Protein AF-Q5NTA8-F1 (afdb_monomer_lite)

Secondary structure (DSSP, 8-state):
----S--HHHHHHHHHT--HHHHHHHHHHHHHHHHHHHHHHTSSSPSS-HHHHHHHHHHHHHHHHHTGGG--TTTSTTTTHHHHHHS---

Foldseek 3Di:
DPDDPDDQLVVQCVVVVDDSVVSVVVVVVVLVVVVVVLVVCCDPPHPDDVVVSVVVVVVNVCCCQCCPPNDNCVVVVPPGPVCVVPPPPD

pLDDT: mean 93.16, std 10.75, range [44.75, 98.62]

InterPro domains:
  IPR005630 Terpene synthase, metal-binding domain [PF03936] (3-37)
  IPR008949 Isoprenoid synthase domain superfamily [G3DSA:1.10.600.10] (1-90)
  IPR008949 Isoprenoid synthase domain superfamily [SSF48576] (2-87)

Radius of gyration: 17.05 Å; chains: 1; bounding box: 39×37×38 Å

Structure (mmCIF, N/CA/C/O backbone):
data_AF-Q5NTA8-F1
#
_entry.id   AF-Q5NTA8-F1
#
loop_
_atom_site.group_PDB
_atom_site.id
_atom_site.type_symbol
_atom_site.label_atom_id
_atom_site.label_alt_id
_atom_site.label_comp_id
_atom_site.label_asym_id
_atom_site.label_entity_id
_atom_site.label_seq_id
_atom_site.pdbx_PDB_ins_code
_atom_site.Cartn_x
_atom_site.Cartn_y
_atom_site.Cartn_z
_atom_site.occupancy
_atom_site.B_iso_or_equiv
_atom_site.auth_seq_id
_atom_site.auth_comp_id
_atom_site.auth_asym_id
_atom_site.auth_atom_id
_atom_site.pdbx_PDB_model_num
ATOM 1 N N . THR A 1 1 ? -18.017 14.748 11.262 1.00 44.75 1 THR A N 1
ATOM 2 C CA . THR A 1 1 ? -18.055 13.274 11.199 1.00 44.75 1 THR A CA 1
ATOM 3 C C . THR A 1 1 ? -18.712 12.870 9.890 1.00 44.75 1 THR A C 1
ATOM 5 O O . THR A 1 1 ? -19.930 12.857 9.791 1.00 44.75 1 THR A O 1
ATOM 8 N N . GLY A 1 2 ? -17.920 12.656 8.835 1.00 55.16 2 GLY A N 1
ATOM 9 C CA . GLY A 1 2 ? -18.431 12.071 7.591 1.00 55.16 2 GLY A CA 1
ATOM 10 C C . GLY A 1 2 ? -18.634 10.580 7.829 1.00 55.16 2 GLY A C 1
ATOM 11 O O . GLY A 1 2 ? -17.653 9.857 7.940 1.00 55.16 2 GLY A O 1
ATOM 12 N N . GLY A 1 3 ? -19.878 10.150 8.034 1.00 55.53 3 GLY A N 1
ATOM 13 C CA . GLY A 1 3 ? -20.196 8.772 8.411 1.00 55.53 3 GLY A CA 1
ATOM 14 C C . GLY A 1 3 ? -19.925 7.796 7.270 1.00 55.53 3 GLY A C 1
ATOM 15 O O . GLY A 1 3 ? -20.799 7.573 6.435 1.00 55.53 3 GLY A O 1
ATOM 16 N N . GLN A 1 4 ? -18.727 7.215 7.231 1.00 73.56 4 GLN A N 1
ATOM 17 C CA . GLN A 1 4 ? -18.479 5.993 6.473 1.00 73.56 4 GLN A CA 1
ATOM 18 C C . GLN A 1 4 ? -18.955 4.815 7.324 1.00 73.56 4 GLN A C 1
ATOM 20 O O . GLN A 1 4 ? -18.548 4.675 8.467 1.00 73.56 4 GLN A O 1
ATOM 25 N N . ILE A 1 5 ? -19.879 4.019 6.782 1.00 65.19 5 ILE A N 1
ATOM 26 C CA . ILE A 1 5 ? -20.570 2.939 7.511 1.00 65.19 5 ILE A CA 1
ATOM 27 C C . ILE A 1 5 ? -19.814 1.592 7.378 1.00 65.19 5 ILE A C 1
ATOM 29 O O . ILE A 1 5 ? -20.216 0.594 7.971 1.00 65.19 5 ILE A O 1
ATOM 33 N N . ALA A 1 6 ? -18.726 1.538 6.597 1.00 85.38 6 ALA A N 1
ATOM 34 C CA . ALA A 1 6 ? -17.952 0.314 6.365 1.00 85.38 6 ALA A CA 1
ATOM 35 C C . ALA A 1 6 ? -16.536 0.595 5.822 1.00 85.38 6 ALA A C 1
ATOM 37 O O . ALA A 1 6 ? -16.255 0.378 4.641 1.00 85.38 6 ALA A O 1
ATOM 38 N N . THR A 1 7 ? -15.631 1.092 6.660 1.00 93.69 7 THR A N 1
ATOM 39 C CA . THR A 1 7 ? -14.202 1.162 6.311 1.00 93.69 7 THR A CA 1
ATOM 40 C C . THR A 1 7 ? -13.548 -0.224 6.356 1.00 93.69 7 THR A C 1
ATOM 42 O O . THR A 1 7 ? -14.039 -1.144 7.012 1.00 93.69 7 THR A O 1
ATOM 45 N N . GLY A 1 8 ? -12.407 -0.391 5.678 1.00 94.38 8 GLY A N 1
ATOM 46 C CA . GLY A 1 8 ? -11.657 -1.655 5.707 1.00 94.38 8 GLY A CA 1
ATOM 47 C C . GLY A 1 8 ? -11.215 -2.065 7.118 1.00 94.38 8 GLY A C 1
ATOM 48 O O . GLY A 1 8 ? -11.283 -3.245 7.459 1.00 94.38 8 GLY A O 1
ATOM 49 N N . ILE A 1 9 ? -10.838 -1.089 7.953 1.00 95.12 9 ILE A N 1
ATOM 50 C CA . ILE A 1 9 ? -10.475 -1.314 9.358 1.00 95.12 9 ILE A CA 1
ATOM 51 C C . ILE A 1 9 ? -11.686 -1.796 10.162 1.00 95.12 9 ILE A C 1
ATOM 53 O O . ILE A 1 9 ? -11.584 -2.811 10.842 1.00 95.12 9 ILE A O 1
ATOM 57 N N . GLU A 1 10 ? -12.848 -1.148 10.033 1.00 94.62 10 GLU A N 1
ATOM 58 C CA . GLU A 1 10 ? -14.074 -1.566 10.734 1.00 94.62 10 GLU A CA 1
ATOM 59 C C . GLU A 1 10 ? -14.535 -2.965 10.316 1.00 94.62 10 GLU A C 1
ATOM 61 O O . GLU A 1 10 ? -14.931 -3.763 11.166 1.00 94.62 10 GLU A O 1
ATOM 66 N N . CYS A 1 11 ? -14.452 -3.292 9.022 1.00 95.31 11 CYS A N 1
ATOM 67 C CA . CYS A 1 11 ? -14.728 -4.644 8.542 1.00 95.31 11 CYS A CA 1
ATOM 68 C C . CYS A 1 11 ? -13.773 -5.659 9.184 1.00 95.31 11 CYS A C 1
ATOM 70 O O . CYS A 1 11 ? -14.229 -6.672 9.699 1.00 95.31 11 CYS A O 1
ATOM 72 N N . CYS A 1 12 ? -12.473 -5.364 9.236 1.00 96.56 12 CYS A N 1
ATOM 73 C CA . CYS A 1 12 ? -11.478 -6.233 9.866 1.00 96.56 12 CYS A CA 1
ATOM 74 C C . CYS A 1 12 ? -11.742 -6.431 11.368 1.00 96.56 12 CYS A C 1
ATOM 76 O O . CYS A 1 12 ? -11.785 -7.561 11.849 1.00 96.56 12 CYS A O 1
ATOM 78 N N . MET A 1 13 ? -11.998 -5.347 12.103 1.00 96.69 13 MET A N 1
ATOM 79 C CA . MET A 1 13 ? -12.337 -5.412 13.526 1.00 96.69 13 MET A CA 1
ATOM 80 C C . MET A 1 13 ? -13.576 -6.274 13.771 1.00 96.69 13 MET A C 1
ATOM 82 O O . MET A 1 13 ? -13.571 -7.117 14.663 1.00 96.69 13 MET A O 1
ATOM 86 N N . ARG A 1 14 ? -14.629 -6.097 12.963 1.00 95.69 14 ARG A N 1
ATOM 87 C CA . ARG A 1 14 ? -15.865 -6.879 13.076 1.00 95.69 14 ARG A CA 1
ATOM 88 C C . ARG A 1 14 ? -15.645 -8.355 12.754 1.00 95.69 14 ARG A C 1
ATOM 90 O O . ARG A 1 14 ? -16.157 -9.204 13.476 1.00 95.69 14 ARG A O 1
ATOM 97 N N . ASP A 1 15 ? -14.926 -8.651 11.677 1.00 97.00 15 ASP A N 1
ATOM 98 C CA . ASP A 1 15 ? -14.792 -10.015 11.162 1.00 97.00 15 ASP A CA 1
ATOM 99 C C . ASP A 1 15 ? -13.865 -10.871 12.043 1.00 97.00 15 ASP A C 1
ATOM 101 O O . ASP A 1 15 ? -14.088 -12.073 12.181 1.00 97.00 15 ASP A O 1
ATOM 105 N N . TYR A 1 16 ? -12.857 -10.257 12.673 1.00 96.75 16 TYR A N 1
ATOM 106 C CA . TYR A 1 16 ? -11.894 -10.952 13.536 1.00 96.75 16 TYR A CA 1
ATOM 107 C C . TYR A 1 16 ? -12.115 -10.717 15.039 1.00 96.75 16 TYR A C 1
ATOM 109 O O . TYR A 1 16 ? -11.500 -11.407 15.849 1.00 96.75 16 TYR A O 1
ATOM 117 N N . GLY A 1 17 ? -12.986 -9.781 15.432 1.00 97.38 17 GLY A N 1
ATOM 118 C CA . GLY A 1 17 ? -13.236 -9.441 16.838 1.00 97.38 17 GLY A CA 1
ATOM 119 C C . GLY A 1 17 ? -12.046 -8.767 17.531 1.00 97.38 17 GLY A C 1
ATOM 120 O O . GLY A 1 17 ? -11.836 -8.992 18.721 1.00 97.38 17 GLY A O 1
ATOM 121 N N . ILE A 1 18 ? -11.263 -7.983 16.786 1.00 98.00 18 ILE A N 1
ATOM 122 C CA . ILE A 1 18 ? -9.979 -7.399 17.216 1.00 98.00 18 ILE A CA 1
ATOM 123 C C . ILE A 1 18 ? -10.054 -5.878 17.407 1.00 98.00 18 ILE A C 1
ATOM 125 O O . ILE A 1 18 ? -10.991 -5.224 16.937 1.00 98.00 18 ILE A O 1
ATOM 129 N N . SER A 1 19 ? -9.057 -5.306 18.087 1.00 98.06 19 SER A N 1
ATOM 130 C CA . SER A 1 19 ? -8.934 -3.857 18.279 1.00 98.06 19 SER A CA 1
ATOM 131 C C . SER A 1 19 ? -8.570 -3.123 16.981 1.00 98.06 19 SER A C 1
ATOM 133 O O . SER A 1 19 ? -8.145 -3.722 15.990 1.00 98.06 19 SER A O 1
ATOM 135 N N . THR A 1 20 ? -8.711 -1.794 16.981 1.00 96.69 20 THR A N 1
ATOM 136 C CA . THR A 1 20 ? -8.270 -0.949 15.861 1.00 96.69 20 THR A CA 1
ATOM 137 C C . THR A 1 20 ? -6.772 -1.106 15.608 1.00 96.69 20 THR A C 1
ATOM 139 O O . THR A 1 20 ? -6.354 -1.219 14.459 1.00 96.69 20 THR A O 1
ATOM 142 N N . GLU A 1 21 ? -5.956 -1.134 16.664 1.00 97.81 21 GLU A N 1
ATOM 143 C CA . GLU A 1 21 ? -4.504 -1.307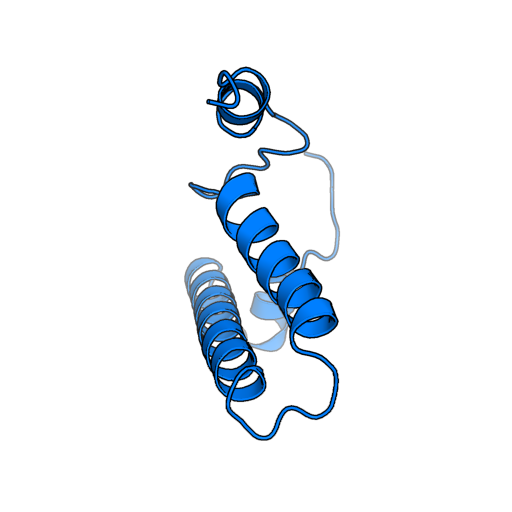 16.580 1.00 97.81 21 GLU A CA 1
ATOM 144 C C . GLU A 1 21 ? -4.143 -2.657 15.960 1.00 97.81 21 GLU A C 1
ATOM 146 O O . GLU A 1 21 ? -3.342 -2.700 15.030 1.00 97.81 21 GLU A O 1
ATOM 151 N N . GLU A 1 22 ? -4.783 -3.740 16.405 1.00 98.25 22 GLU A N 1
ATOM 152 C CA . GLU A 1 22 ? -4.588 -5.080 15.841 1.00 98.25 22 GLU A CA 1
ATOM 153 C C . GLU A 1 22 ? -5.013 -5.140 14.366 1.00 98.25 22 GLU A C 1
ATOM 155 O O . GLU A 1 22 ? -4.319 -5.734 13.537 1.00 98.25 22 GLU A O 1
ATOM 160 N N . ALA A 1 23 ? -6.116 -4.477 14.004 1.00 98.00 23 ALA A N 1
ATOM 161 C CA . ALA A 1 23 ? -6.545 -4.362 12.615 1.00 98.00 23 ALA A CA 1
ATOM 162 C C . ALA A 1 23 ? -5.530 -3.579 11.765 1.00 98.00 23 ALA A C 1
ATOM 164 O O . ALA A 1 23 ? -5.212 -4.013 10.658 1.00 98.00 23 ALA A O 1
ATOM 165 N N . MET A 1 24 ? -4.971 -2.473 12.269 1.00 97.12 24 MET A N 1
ATOM 166 C CA . MET A 1 24 ? -3.908 -1.741 11.569 1.00 97.12 24 MET A CA 1
ATOM 167 C C . MET A 1 24 ? -2.640 -2.585 11.413 1.00 97.12 24 MET A C 1
ATOM 169 O O . MET A 1 24 ? -2.067 -2.608 10.324 1.00 97.12 24 MET A O 1
ATOM 173 N N . THR A 1 25 ? -2.223 -3.314 12.453 1.00 98.19 25 THR A N 1
ATOM 174 C CA . THR A 1 25 ? -1.086 -4.246 12.381 1.00 98.19 25 THR A CA 1
ATOM 175 C C . THR A 1 25 ? -1.318 -5.306 11.310 1.00 98.19 25 THR A C 1
ATOM 177 O O . THR A 1 25 ? -0.441 -5.534 10.483 1.00 98.19 25 THR A O 1
ATOM 180 N N . LYS A 1 26 ? -2.521 -5.883 11.232 1.00 98.31 26 LYS A N 1
ATOM 181 C CA . LYS A 1 26 ? -2.862 -6.860 10.191 1.00 98.31 26 LYS A CA 1
ATOM 182 C C . LYS A 1 26 ? -2.769 -6.272 8.778 1.00 98.31 26 LYS A C 1
ATOM 184 O O . LYS A 1 26 ? -2.279 -6.934 7.867 1.00 98.31 26 LYS A O 1
ATOM 189 N N . PHE A 1 27 ? -3.212 -5.031 8.577 1.00 97.94 27 PHE A N 1
ATOM 190 C CA . PHE A 1 27 ? -3.073 -4.343 7.286 1.00 97.94 27 PHE A CA 1
ATOM 191 C C . PHE A 1 27 ? -1.606 -4.056 6.944 1.00 97.94 27 PHE A C 1
ATOM 193 O O . PHE A 1 27 ? -1.214 -4.196 5.785 1.00 97.94 27 PHE A O 1
ATOM 200 N N . GLN A 1 28 ? -0.789 -3.712 7.940 1.00 97.69 28 GLN A N 1
ATOM 201 C CA . GLN A 1 28 ? 0.651 -3.536 7.769 1.00 97.69 28 GLN A CA 1
ATOM 202 C C . GLN A 1 28 ? 1.332 -4.854 7.364 1.00 97.69 28 GLN A C 1
ATOM 204 O O . GLN A 1 28 ? 2.088 -4.877 6.396 1.00 97.69 28 GLN A O 1
ATOM 209 N N . GLU A 1 29 ? 1.002 -5.970 8.018 1.00 98.38 29 GLU A N 1
ATOM 210 C CA . GLU A 1 29 ? 1.492 -7.307 7.649 1.00 98.38 29 GLU A CA 1
ATOM 211 C C . GLU A 1 29 ? 1.099 -7.687 6.212 1.00 98.38 29 GLU A C 1
ATOM 213 O O . GLU A 1 29 ? 1.909 -8.239 5.464 1.00 98.38 29 GLU A O 1
ATOM 218 N N . MET A 1 30 ? -0.129 -7.360 5.793 1.00 98.31 30 MET A N 1
ATOM 219 C CA . MET A 1 30 ? -0.583 -7.569 4.414 1.00 98.31 30 MET A CA 1
ATOM 220 C C . MET A 1 30 ? 0.216 -6.726 3.412 1.00 98.31 30 MET A C 1
ATOM 222 O O . MET A 1 30 ? 0.571 -7.229 2.347 1.00 98.31 30 MET A O 1
ATOM 226 N N . ALA A 1 31 ? 0.523 -5.469 3.739 1.00 97.94 31 ALA A N 1
ATOM 227 C CA . ALA A 1 31 ? 1.351 -4.610 2.895 1.00 97.94 31 ALA A CA 1
ATOM 228 C C . ALA A 1 31 ? 2.792 -5.140 2.782 1.00 97.94 31 ALA A C 1
ATOM 230 O O . ALA A 1 31 ? 3.363 -5.161 1.692 1.00 97.94 31 ALA A O 1
ATOM 231 N N . GLU A 1 32 ? 3.371 -5.627 3.881 1.00 98.38 32 GLU A N 1
ATOM 232 C CA . GLU A 1 32 ? 4.702 -6.247 3.893 1.00 98.38 32 GLU A CA 1
ATOM 233 C C . GLU A 1 32 ? 4.755 -7.543 3.079 1.00 98.38 32 GLU A C 1
ATOM 235 O O . GLU A 1 32 ? 5.727 -7.780 2.357 1.00 98.38 32 GLU A O 1
ATOM 240 N N . ALA A 1 33 ? 3.718 -8.378 3.169 1.00 98.62 33 ALA A N 1
ATOM 241 C CA . ALA A 1 33 ? 3.582 -9.567 2.333 1.00 98.62 33 ALA A CA 1
ATOM 242 C C . ALA A 1 33 ? 3.482 -9.187 0.847 1.00 98.62 33 ALA A C 1
ATOM 244 O O . ALA A 1 33 ? 4.255 -9.694 0.038 1.00 98.62 33 ALA A O 1
ATOM 245 N N . ALA A 1 34 ? 2.636 -8.211 0.503 1.00 98.19 34 ALA A N 1
ATOM 246 C CA . ALA A 1 34 ? 2.487 -7.735 -0.871 1.00 98.19 34 ALA A CA 1
ATOM 247 C C . ALA A 1 34 ? 3.798 -7.174 -1.455 1.00 98.19 34 ALA A C 1
ATOM 249 O O . ALA A 1 34 ? 4.088 -7.369 -2.635 1.00 98.19 34 ALA A O 1
ATOM 250 N N . TRP A 1 35 ? 4.630 -6.518 -0.639 1.00 98.50 35 TRP A N 1
ATOM 251 C CA . TRP A 1 35 ? 5.969 -6.088 -1.054 1.00 98.50 35 TRP A CA 1
ATOM 252 C C . TRP A 1 35 ? 6.909 -7.260 -1.355 1.00 98.50 35 TRP A C 1
ATOM 254 O O . TRP A 1 35 ? 7.686 -7.187 -2.310 1.00 98.50 35 TRP A O 1
ATOM 264 N N . LYS A 1 36 ? 6.854 -8.342 -0.568 1.00 98.38 36 LYS A N 1
ATOM 265 C CA . LYS A 1 36 ? 7.634 -9.565 -0.830 1.00 98.38 36 LYS A CA 1
ATOM 266 C C . LYS A 1 36 ? 7.185 -10.228 -2.131 1.00 98.38 36 LYS A C 1
ATOM 268 O O . LYS A 1 36 ? 8.043 -10.516 -2.962 1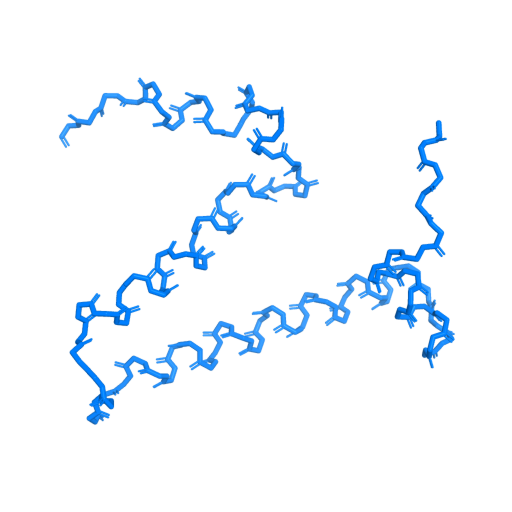.00 98.38 36 LYS A O 1
ATOM 273 N N . ASP A 1 37 ? 5.878 -10.354 -2.343 1.00 98.12 37 ASP A N 1
ATOM 274 C CA . ASP A 1 37 ? 5.303 -10.912 -3.573 1.00 98.12 37 ASP A CA 1
ATOM 275 C C . ASP A 1 37 ? 5.709 -10.091 -4.806 1.00 98.12 37 ASP A C 1
ATOM 277 O O . ASP A 1 37 ? 6.085 -10.635 -5.846 1.00 98.12 37 ASP A O 1
ATOM 281 N N . LEU A 1 38 ? 5.695 -8.758 -4.690 1.00 97.12 38 LEU A N 1
ATOM 282 C CA . LEU A 1 38 ? 6.104 -7.865 -5.771 1.00 97.12 38 LEU A CA 1
ATOM 283 C C . LEU A 1 38 ? 7.597 -8.009 -6.097 1.00 97.12 38 LEU A C 1
ATOM 285 O O . LEU A 1 38 ? 7.969 -8.015 -7.270 1.00 97.12 38 LEU A O 1
ATOM 289 N N . ASN A 1 39 ? 8.449 -8.162 -5.080 1.00 97.00 39 ASN A N 1
ATOM 290 C CA . ASN A 1 39 ? 9.877 -8.419 -5.273 1.00 97.00 39 ASN A CA 1
ATOM 291 C C . ASN A 1 39 ? 10.134 -9.788 -5.917 1.00 97.00 39 ASN A C 1
ATOM 293 O O . ASN A 1 39 ? 10.980 -9.887 -6.806 1.00 97.00 39 ASN A O 1
ATOM 297 N N . GLU A 1 40 ? 9.398 -10.826 -5.516 1.00 97.25 40 GLU A N 1
ATOM 298 C CA . GLU A 1 40 ? 9.472 -12.153 -6.134 1.00 97.25 40 GLU A CA 1
ATOM 299 C C . GLU A 1 40 ? 9.053 -12.105 -7.610 1.00 97.25 40 GLU A C 1
ATOM 301 O O . GLU A 1 40 ? 9.763 -12.624 -8.471 1.00 97.25 40 GLU A O 1
ATOM 306 N N . GLY A 1 41 ? 7.973 -11.386 -7.932 1.00 95.56 41 GLY A N 1
ATOM 307 C CA . GLY A 1 41 ? 7.491 -11.207 -9.306 1.00 95.56 41 GLY A CA 1
ATOM 308 C C . GLY A 1 41 ? 8.462 -10.473 -10.244 1.00 95.56 41 GLY A C 1
ATOM 309 O O . GLY A 1 41 ? 8.293 -10.522 -11.464 1.00 95.56 41 GLY A O 1
ATOM 310 N N . LEU A 1 42 ? 9.486 -9.804 -9.702 1.00 96.00 42 LEU A N 1
ATOM 311 C CA 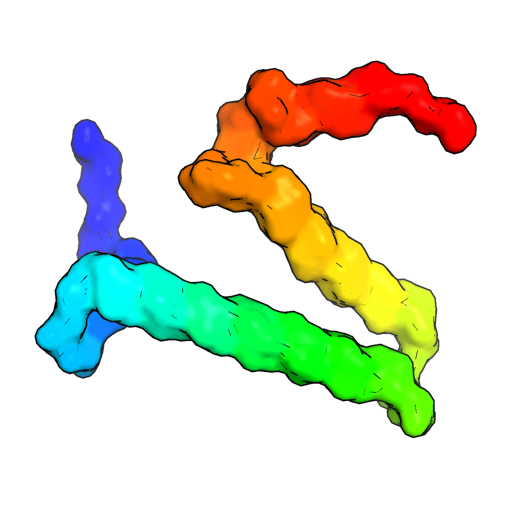. LEU A 1 42 ? 10.550 -9.141 -10.467 1.00 96.00 42 LEU A CA 1
ATOM 312 C C . LEU A 1 42 ? 11.754 -10.054 -10.753 1.00 96.00 42 LEU A C 1
ATOM 314 O O . LEU A 1 42 ? 12.629 -9.677 -11.542 1.00 96.00 42 LEU A O 1
ATOM 318 N N . LEU A 1 43 ? 11.824 -11.239 -10.138 1.00 97.06 43 LEU A N 1
ATOM 319 C CA . LEU A 1 43 ? 12.896 -12.203 -10.376 1.00 97.06 43 LEU A CA 1
ATOM 320 C C . LEU A 1 43 ? 12.788 -12.818 -11.778 1.00 97.06 43 LEU A C 1
ATOM 322 O O . LEU A 1 43 ? 11.710 -12.980 -12.346 1.00 97.06 43 LEU A O 1
ATOM 326 N N . ARG A 1 44 ? 13.940 -13.162 -12.365 1.00 95.94 44 ARG A N 1
ATOM 327 C CA . ARG A 1 44 ? 13.995 -13.796 -13.688 1.00 95.94 44 ARG A CA 1
ATOM 328 C C . ARG A 1 44 ? 13.771 -15.312 -13.584 1.00 95.94 44 ARG A C 1
ATOM 330 O O . ARG A 1 44 ? 14.298 -15.920 -12.655 1.00 95.94 44 ARG A O 1
ATOM 337 N N . PRO A 1 45 ? 13.124 -15.938 -14.585 1.00 96.19 45 PRO A N 1
ATOM 338 C CA . PRO A 1 45 ? 12.516 -15.319 -15.766 1.00 96.19 45 PRO A CA 1
ATOM 339 C C . PRO A 1 45 ? 11.209 -14.591 -15.425 1.00 96.19 45 PRO A C 1
ATOM 341 O O . PRO A 1 45 ? 10.382 -15.108 -14.684 1.00 96.19 45 PRO A O 1
ATOM 344 N N . THR A 1 46 ? 11.008 -13.402 -15.997 1.00 97.00 46 THR A N 1
ATOM 345 C CA . THR A 1 46 ? 9.782 -12.627 -15.773 1.00 97.00 46 THR A CA 1
ATOM 346 C C . THR A 1 46 ? 8.682 -13.045 -16.759 1.00 97.00 46 THR A C 1
ATOM 348 O O . THR A 1 46 ? 8.990 -13.350 -17.914 1.00 97.00 46 THR A O 1
ATOM 351 N N . PRO A 1 47 ? 7.395 -13.028 -16.358 1.00 94.56 47 PRO A N 1
ATOM 352 C CA . PRO A 1 47 ? 6.286 -13.453 -17.224 1.00 94.56 47 PRO A CA 1
ATOM 353 C C . PRO A 1 47 ? 5.972 -12.448 -18.344 1.00 94.56 47 PRO A C 1
ATOM 355 O O . PRO A 1 47 ? 5.375 -12.802 -19.357 1.00 94.56 47 PRO A O 1
ATOM 358 N N . VAL A 1 48 ? 6.374 -11.188 -18.163 1.00 95.69 48 VAL A N 1
ATOM 359 C CA . VAL A 1 48 ? 6.259 -10.093 -19.135 1.00 95.69 48 VAL A CA 1
ATOM 360 C C . VAL A 1 48 ? 7.545 -9.259 -19.128 1.00 95.69 48 VAL A C 1
ATOM 362 O O . VAL A 1 48 ? 8.446 -9.495 -18.317 1.00 95.69 48 VAL A O 1
ATOM 365 N N . SER A 1 49 ? 7.643 -8.268 -20.021 1.00 96.62 49 SER A N 1
ATOM 366 C CA . SER A 1 49 ? 8.767 -7.321 -20.030 1.00 96.62 49 SER A CA 1
ATOM 367 C C . SER A 1 49 ? 8.916 -6.610 -18.680 1.00 96.62 49 SER A C 1
ATOM 369 O O . SER A 1 49 ? 7.935 -6.170 -18.075 1.00 96.62 49 SER A O 1
ATOM 371 N N . THR A 1 50 ? 10.164 -6.423 -18.248 1.00 95.19 50 THR A N 1
ATOM 372 C CA . THR A 1 50 ? 10.520 -5.670 -17.037 1.00 95.19 50 THR A CA 1
ATOM 373 C C . THR A 1 50 ? 10.024 -4.226 -17.071 1.00 95.19 50 THR A C 1
ATOM 375 O O . THR A 1 50 ? 9.840 -3.621 -16.017 1.00 95.19 50 THR A O 1
ATOM 378 N N . GLU A 1 51 ? 9.774 -3.666 -18.258 1.00 95.94 51 GLU A N 1
ATOM 379 C CA . GLU A 1 51 ? 9.179 -2.335 -18.413 1.00 95.94 51 GLU A CA 1
ATOM 380 C C . GLU A 1 51 ? 7.756 -2.278 -17.837 1.00 95.94 51 GLU A C 1
ATOM 382 O O . GLU A 1 51 ? 7.435 -1.357 -17.084 1.00 95.94 51 GLU A O 1
ATOM 387 N N . PHE A 1 52 ? 6.921 -3.288 -18.111 1.00 96.25 52 PHE A N 1
ATOM 388 C CA . PHE A 1 52 ? 5.567 -3.365 -17.556 1.00 96.25 52 PHE A CA 1
ATOM 389 C C . PHE A 1 52 ? 5.595 -3.592 -16.045 1.00 96.25 52 PHE A C 1
ATOM 391 O O . PHE A 1 52 ? 4.876 -2.919 -15.307 1.00 96.25 52 PHE A O 1
ATOM 398 N N . LEU A 1 53 ? 6.476 -4.475 -15.569 1.00 97.00 53 LEU A N 1
ATOM 399 C CA . LEU A 1 53 ? 6.629 -4.730 -14.134 1.00 97.00 53 LEU A CA 1
ATOM 400 C C . LEU A 1 53 ? 7.110 -3.486 -13.378 1.00 97.00 53 LEU A C 1
ATOM 402 O O . LEU A 1 53 ? 6.645 -3.210 -12.275 1.00 97.00 53 LEU A O 1
ATOM 406 N N . SER A 1 54 ? 7.971 -2.678 -14.000 1.00 96.25 54 SER A N 1
ATOM 407 C CA . SER A 1 54 ? 8.443 -1.417 -13.418 1.00 96.25 54 SER A CA 1
ATOM 408 C C . SER A 1 54 ? 7.308 -0.413 -13.204 1.00 96.25 54 SER A C 1
ATOM 410 O O . SER A 1 54 ? 7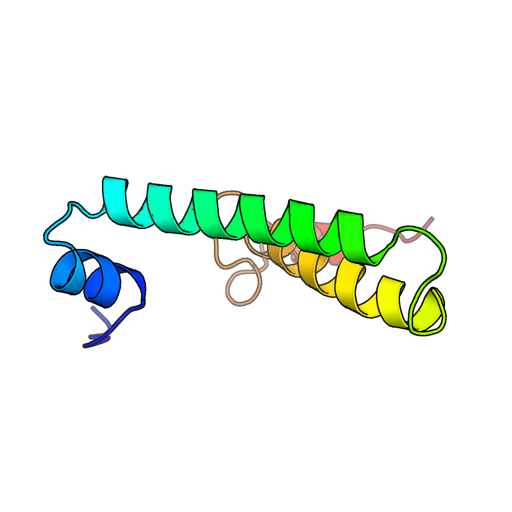.349 0.355 -12.245 1.00 96.25 54 SER A O 1
ATOM 412 N N . ARG A 1 55 ? 6.264 -0.420 -14.047 1.00 97.12 55 ARG A N 1
ATOM 413 C CA . ARG A 1 55 ? 5.068 0.415 -13.833 1.00 97.12 55 ARG A CA 1
ATOM 414 C C . ARG A 1 55 ? 4.298 -0.021 -12.587 1.00 97.12 55 ARG A C 1
ATOM 416 O O . ARG A 1 55 ? 3.927 0.839 -11.797 1.00 97.12 55 ARG A O 1
ATOM 423 N N . ILE A 1 56 ? 4.123 -1.327 -12.383 1.00 96.81 56 ILE A N 1
ATOM 424 C CA . ILE A 1 56 ? 3.447 -1.892 -11.200 1.00 96.81 56 ILE A CA 1
ATOM 425 C C . ILE A 1 56 ? 4.241 -1.572 -9.927 1.00 96.81 56 ILE A C 1
ATOM 427 O O . ILE A 1 56 ? 3.686 -1.035 -8.971 1.00 96.81 56 ILE A O 1
ATOM 431 N N . LEU A 1 57 ? 5.555 -1.808 -9.945 1.00 97.69 57 LEU A N 1
ATOM 432 C CA . LEU A 1 57 ? 6.459 -1.450 -8.849 1.00 97.69 57 LEU A CA 1
ATOM 433 C C . LEU A 1 57 ? 6.382 0.043 -8.506 1.00 97.69 57 LEU A C 1
ATOM 435 O O . LEU A 1 57 ? 6.315 0.417 -7.337 1.00 97.69 57 LEU A O 1
ATOM 439 N N . ASN A 1 58 ? 6.378 0.911 -9.517 1.00 97.88 58 ASN A N 1
ATOM 440 C CA . ASN A 1 58 ? 6.313 2.349 -9.284 1.00 97.88 58 ASN A CA 1
ATOM 441 C C . ASN A 1 58 ? 4.949 2.800 -8.744 1.00 97.88 58 ASN A C 1
ATOM 443 O O . ASN A 1 58 ? 4.918 3.758 -7.980 1.00 97.88 58 ASN A O 1
ATOM 447 N N . LEU A 1 59 ? 3.846 2.111 -9.059 1.00 97.94 59 LEU A N 1
ATOM 448 C CA . LEU A 1 59 ? 2.556 2.374 -8.409 1.00 97.94 59 LEU A CA 1
ATOM 449 C C . LEU A 1 59 ? 2.615 2.077 -6.905 1.00 97.94 59 LEU A C 1
ATOM 451 O O . LEU A 1 59 ? 2.183 2.914 -6.116 1.00 97.94 59 LEU A O 1
ATOM 455 N N . ALA A 1 60 ? 3.207 0.948 -6.500 1.00 97.75 60 ALA A N 1
ATOM 456 C CA . ALA A 1 60 ? 3.395 0.626 -5.082 1.00 97.75 60 ALA A CA 1
ATOM 457 C C . ALA A 1 60 ? 4.239 1.694 -4.359 1.00 97.75 60 ALA A C 1
ATOM 459 O O . ALA A 1 60 ? 3.850 2.187 -3.301 1.00 97.75 60 ALA A O 1
ATOM 460 N N . ARG A 1 61 ? 5.337 2.142 -4.982 1.00 97.75 61 ARG A N 1
ATOM 461 C CA . ARG A 1 61 ? 6.181 3.234 -4.458 1.00 97.75 61 ARG A CA 1
ATOM 462 C C . ARG A 1 61 ? 5.437 4.563 -4.341 1.00 97.75 61 ARG A C 1
ATOM 464 O O . ARG A 1 61 ? 5.637 5.290 -3.374 1.00 97.75 61 ARG A O 1
ATOM 471 N N . ILE A 1 62 ? 4.587 4.898 -5.316 1.00 97.31 62 ILE A N 1
ATOM 472 C CA . ILE A 1 62 ? 3.775 6.121 -5.266 1.00 97.31 62 ILE A CA 1
ATOM 473 C C . ILE A 1 62 ? 2.838 6.082 -4.061 1.00 97.31 62 ILE A C 1
ATOM 475 O O . ILE A 1 62 ? 2.724 7.098 -3.381 1.00 97.31 62 ILE A O 1
ATOM 479 N N . VAL A 1 63 ? 2.201 4.943 -3.771 1.00 97.69 63 VAL A N 1
ATOM 480 C CA . VAL A 1 63 ? 1.346 4.797 -2.581 1.00 97.69 63 VAL A CA 1
ATOM 481 C C . VAL A 1 63 ? 2.160 5.034 -1.307 1.00 97.69 63 VAL A C 1
ATOM 483 O O . VAL A 1 63 ? 1.760 5.847 -0.479 1.00 97.69 63 VAL A O 1
ATOM 486 N N . GLU A 1 64 ? 3.331 4.412 -1.179 1.00 96.81 64 GLU A N 1
ATOM 487 C CA . GLU A 1 64 ? 4.194 4.568 -0.001 1.00 96.81 64 GLU A CA 1
ATOM 488 C C . GLU A 1 64 ? 4.635 6.024 0.228 1.00 96.81 64 GLU A C 1
ATOM 490 O O . GLU A 1 64 ? 4.564 6.530 1.347 1.00 96.81 64 GLU A O 1
ATOM 495 N N . VAL A 1 65 ? 5.021 6.731 -0.838 1.00 96.69 65 VAL A N 1
ATOM 496 C CA . VAL A 1 65 ? 5.415 8.147 -0.759 1.00 96.69 65 VAL A CA 1
ATOM 497 C C . VAL A 1 65 ? 4.214 9.050 -0.484 1.00 96.69 65 VAL A C 1
ATOM 499 O O . VAL A 1 65 ? 4.298 9.950 0.345 1.00 96.69 65 VAL A O 1
ATOM 502 N N . THR A 1 66 ? 3.092 8.828 -1.169 1.00 97.88 66 THR A N 1
ATOM 503 C CA . THR A 1 66 ? 1.908 9.702 -1.091 1.00 97.88 66 THR A CA 1
ATOM 504 C C . THR A 1 66 ? 1.226 9.622 0.270 1.00 97.88 66 THR A C 1
ATOM 506 O O . THR A 1 66 ? 0.720 10.633 0.753 1.00 97.88 66 THR A O 1
ATOM 509 N N . TYR A 1 67 ? 1.232 8.439 0.888 1.00 97.25 67 TYR A N 1
ATOM 510 C CA . TYR A 1 67 ? 0.582 8.185 2.174 1.00 97.25 67 TYR A CA 1
ATOM 511 C C . TYR A 1 67 ? 1.562 8.100 3.349 1.00 97.25 67 TYR A C 1
ATOM 513 O O . TYR A 1 67 ? 1.225 7.594 4.425 1.00 97.25 67 TYR A O 1
ATOM 521 N N . ILE A 1 68 ? 2.781 8.616 3.161 1.00 94.50 68 ILE A N 1
ATOM 522 C CA . ILE A 1 68 ? 3.808 8.639 4.198 1.00 94.50 68 ILE A CA 1
ATOM 523 C C . ILE A 1 68 ? 3.289 9.321 5.473 1.00 94.50 68 ILE A C 1
ATOM 525 O O . ILE A 1 68 ? 2.503 10.271 5.434 1.00 94.50 68 ILE A O 1
ATOM 529 N N . HIS A 1 69 ? 3.730 8.817 6.628 1.00 94.12 69 HIS A N 1
ATOM 530 C CA . HIS A 1 69 ? 3.297 9.274 7.954 1.00 94.12 69 HIS A CA 1
ATOM 531 C C . HIS A 1 69 ? 1.787 9.125 8.227 1.00 94.12 69 HIS A C 1
ATOM 533 O O . HIS A 1 69 ? 1.260 9.820 9.096 1.00 94.12 69 HIS A O 1
ATOM 539 N N . ASN A 1 70 ? 1.102 8.214 7.523 1.00 94.50 70 ASN A N 1
ATOM 540 C CA . ASN A 1 70 ? -0.342 7.973 7.636 1.00 94.50 70 ASN A CA 1
ATOM 541 C C . ASN A 1 70 ? -1.186 9.222 7.327 1.00 94.50 70 ASN A C 1
ATOM 543 O O . ASN A 1 70 ? -2.222 9.459 7.950 1.00 94.50 70 ASN A O 1
ATOM 547 N N . LEU A 1 71 ? -0.734 10.039 6.372 1.00 95.62 71 LEU A N 1
ATOM 548 C CA . LEU A 1 71 ? -1.445 11.226 5.902 1.00 95.62 71 LEU A CA 1
ATOM 549 C C . LEU A 1 71 ? -1.992 10.991 4.496 1.00 95.62 71 LEU A C 1
ATOM 551 O O . LEU A 1 71 ? -1.313 10.414 3.659 1.00 95.62 71 LEU A O 1
ATOM 555 N N . ASP A 1 72 ? -3.186 11.501 4.196 1.00 96.81 72 ASP A N 1
ATOM 556 C CA . ASP A 1 72 ? -3.666 11.567 2.812 1.00 96.81 72 ASP A CA 1
ATOM 557 C C . ASP A 1 72 ? -2.986 12.732 2.078 1.00 96.81 72 ASP A C 1
ATOM 559 O O . ASP A 1 72 ? -3.529 13.837 1.983 1.00 96.81 72 ASP A O 1
ATOM 563 N N . GLY A 1 73 ? -1.770 12.477 1.590 1.00 97.06 73 GLY A N 1
ATOM 564 C CA . GLY A 1 73 ? -0.957 13.446 0.861 1.00 97.06 73 GLY A CA 1
ATOM 565 C C . GLY A 1 73 ? -1.437 13.727 -0.562 1.00 97.06 73 GLY A C 1
ATOM 566 O O . GLY A 1 73 ? -0.897 14.629 -1.198 1.00 97.06 73 GLY A O 1
ATOM 567 N N . TYR A 1 74 ? -2.434 12.998 -1.073 1.00 96.50 74 TYR A N 1
ATOM 568 C CA . TYR A 1 74 ? -3.053 13.311 -2.361 1.00 96.50 74 TYR A CA 1
ATOM 569 C C . TYR A 1 74 ? -4.109 14.404 -2.203 1.00 96.50 74 TYR A C 1
ATOM 571 O O . TYR A 1 74 ? -4.050 15.429 -2.882 1.00 96.50 74 TYR A O 1
ATOM 579 N N . THR A 1 75 ? -5.044 14.212 -1.269 1.00 97.12 75 THR A N 1
ATOM 580 C CA . THR A 1 75 ? -6.091 15.203 -0.980 1.00 97.12 75 THR A CA 1
ATOM 581 C C . THR A 1 75 ? -5.525 16.431 -0.258 1.00 97.12 75 THR A C 1
ATOM 583 O O . THR A 1 75 ? -5.988 17.544 -0.501 1.00 97.12 75 THR A O 1
ATOM 586 N N . HIS A 1 76 ? -4.503 16.250 0.593 1.00 96.88 76 HIS A N 1
ATOM 587 C CA . HIS A 1 76 ? -3.837 17.314 1.361 1.00 96.88 76 HIS A CA 1
ATOM 588 C C . HIS A 1 76 ? -2.331 17.380 1.027 1.00 96.88 76 HIS A C 1
ATOM 590 O O . HIS A 1 76 ? -1.481 16.902 1.791 1.00 96.88 76 HIS A O 1
ATOM 596 N N . PRO A 1 77 ? -1.963 17.938 -0.140 1.00 96.06 77 PRO A N 1
ATOM 597 C CA . PRO A 1 77 ? -0.628 17.787 -0.715 1.00 96.06 77 PRO A CA 1
ATOM 598 C C . PRO A 1 77 ? 0.456 18.644 -0.068 1.00 96.06 77 PRO A C 1
ATOM 600 O O . PRO A 1 77 ? 1.634 18.460 -0.372 1.00 96.06 77 PRO A O 1
ATOM 603 N N . GLU A 1 78 ? 0.110 19.588 0.806 1.00 95.56 78 GLU A N 1
ATOM 604 C CA . GLU A 1 78 ? 1.008 20.648 1.277 1.00 95.56 78 GLU A CA 1
ATOM 605 C C 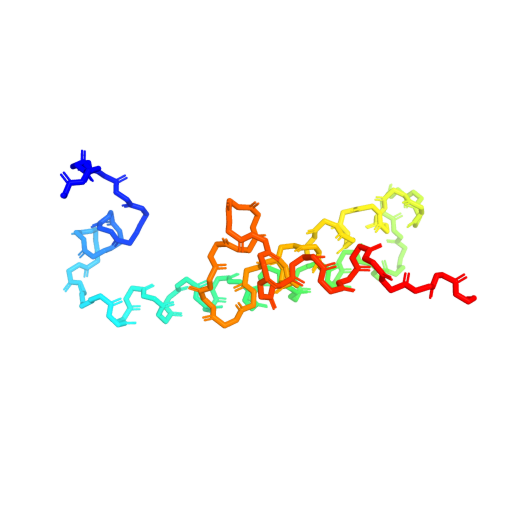. GLU A 1 78 ? 2.279 20.112 1.933 1.00 95.56 78 GLU A C 1
ATOM 607 O O . GLU A 1 78 ? 3.343 20.712 1.780 1.00 95.56 78 GLU A O 1
ATOM 612 N N . LYS A 1 79 ? 2.161 18.998 2.662 1.00 92.38 79 LYS A N 1
ATOM 613 C CA . LYS A 1 79 ? 3.253 18.412 3.450 1.00 92.38 79 LYS A CA 1
ATOM 614 C C . LYS A 1 79 ? 3.977 17.264 2.751 1.00 92.38 79 LYS A C 1
ATOM 616 O O . LYS A 1 79 ? 5.091 16.954 3.152 1.00 92.38 79 LYS A O 1
ATOM 621 N N . VAL A 1 80 ? 3.352 16.644 1.748 1.00 94.25 80 VAL A N 1
ATOM 622 C CA . VAL A 1 80 ? 3.862 15.424 1.103 1.00 94.25 80 VAL A CA 1
ATOM 623 C C . VAL A 1 80 ? 4.153 15.687 -0.371 1.00 94.25 80 VAL A C 1
ATOM 625 O O . VAL A 1 80 ? 5.304 15.891 -0.742 1.00 94.25 80 VAL A O 1
ATOM 628 N N . LEU A 1 81 ? 3.130 15.754 -1.228 1.00 95.25 81 LEU A N 1
ATOM 629 C CA . LEU A 1 81 ? 3.343 15.820 -2.676 1.00 95.25 81 LEU A CA 1
ATOM 630 C C . LEU A 1 81 ? 3.853 17.176 -3.172 1.00 95.25 81 LEU A C 1
ATOM 632 O O . LEU A 1 81 ? 4.656 17.220 -4.102 1.00 95.25 81 LEU A O 1
ATOM 636 N N . LYS A 1 82 ? 3.427 18.293 -2.573 1.00 94.88 82 LYS A N 1
ATOM 637 C CA . LYS A 1 82 ? 3.790 19.640 -3.043 1.00 94.88 82 LYS A CA 1
ATOM 638 C C . LYS A 1 82 ? 5.310 19.889 -3.026 1.00 94.88 82 LYS A C 1
ATOM 640 O O . LYS A 1 82 ? 5.812 20.399 -4.028 1.00 94.88 82 LYS A O 1
ATOM 645 N N . PRO A 1 83 ? 6.065 19.521 -1.970 1.00 93.56 83 PRO A N 1
ATOM 646 C CA . PRO A 1 83 ? 7.528 19.549 -2.005 1.00 93.56 83 PRO A CA 1
ATOM 647 C C . PRO A 1 83 ? 8.140 18.716 -3.138 1.00 93.56 83 PRO A C 1
ATOM 649 O O . PRO A 1 83 ? 9.057 19.192 -3.799 1.00 93.56 83 PRO A O 1
ATOM 652 N N . HIS A 1 84 ? 7.622 17.509 -3.396 1.00 92.50 84 HIS A N 1
ATOM 653 C CA . HIS A 1 84 ? 8.133 16.632 -4.456 1.00 92.50 84 HIS A CA 1
ATOM 654 C C . HIS A 1 84 ? 7.845 17.167 -5.865 1.00 92.50 84 HIS A C 1
ATOM 656 O O . HIS A 1 84 ? 8.701 17.065 -6.735 1.00 92.50 84 HIS A O 1
ATOM 662 N N . ILE A 1 85 ? 6.673 17.771 -6.088 1.00 93.38 85 ILE A N 1
ATOM 663 C CA . ILE A 1 85 ? 6.287 18.363 -7.382 1.00 93.38 85 ILE A CA 1
ATOM 664 C C . ILE A 1 85 ? 7.123 19.606 -7.697 1.00 93.38 85 ILE A C 1
ATOM 666 O O . ILE A 1 85 ? 7.518 19.817 -8.839 1.00 93.38 85 ILE A O 1
ATOM 670 N N . ASN A 1 86 ? 7.383 20.436 -6.687 1.00 93.94 86 ASN A N 1
ATOM 671 C CA . ASN A 1 86 ? 8.143 21.675 -6.852 1.00 93.94 86 ASN A CA 1
ATOM 672 C C . ASN A 1 86 ? 9.660 21.459 -6.818 1.00 93.94 86 ASN A C 1
ATOM 674 O O . ASN A 1 86 ? 10.410 22.416 -7.022 1.00 93.94 86 ASN A O 1
ATOM 678 N N . ALA A 1 87 ? 10.117 20.241 -6.519 1.00 90.88 87 ALA A N 1
ATOM 679 C CA . ALA A 1 87 ? 11.530 19.923 -6.549 1.00 90.88 87 ALA A CA 1
ATOM 680 C C . ALA A 1 87 ? 12.049 20.112 -7.985 1.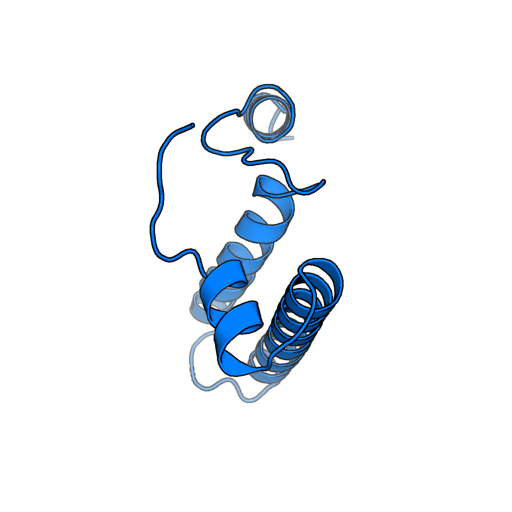00 90.88 87 ALA A C 1
ATOM 682 O O . ALA A 1 87 ? 11.446 19.588 -8.925 1.00 90.88 87 ALA A O 1
ATOM 683 N N . PRO A 1 88 ? 13.148 20.859 -8.188 1.00 73.81 88 PRO A N 1
ATOM 684 C CA . PRO A 1 88 ? 13.764 20.939 -9.499 1.00 73.81 88 PRO A CA 1
ATOM 685 C C . PRO A 1 88 ? 14.179 19.531 -9.922 1.00 73.81 88 PRO A C 1
ATOM 687 O O . PRO A 1 88 ? 14.901 18.842 -9.199 1.00 73.81 88 PRO A O 1
ATOM 690 N N . VAL A 1 89 ? 13.691 19.103 -11.084 1.00 68.75 89 VAL A N 1
ATOM 691 C CA . VAL A 1 89 ? 14.157 17.876 -11.726 1.00 68.75 89 VAL A CA 1
ATOM 692 C C . VAL A 1 89 ? 15.562 18.189 -12.235 1.00 68.75 89 VAL A C 1
ATOM 694 O O . VAL A 1 89 ? 15.709 18.881 -13.241 1.00 68.75 89 VAL A O 1
ATOM 697 N N . VAL A 1 90 ? 16.578 17.807 -11.461 1.00 49.59 90 VAL A N 1
ATOM 698 C CA . VAL A 1 90 ? 17.986 17.871 -11.882 1.00 49.59 90 VAL A CA 1
ATOM 699 C C . VAL A 1 90 ? 18.296 16.655 -12.739 1.00 49.59 90 VAL A C 1
ATOM 701 O O . VAL A 1 90 ? 17.886 15.544 -12.332 1.00 49.59 90 VAL A O 1
#

Sequence (90 aa):
TGGQIATGIECCMRDYGISTEEAMTKFQEMAEAAWKDLNEGLLRPTPVSTEFLSRILNLARIVEVTYIHNLDGYTHPEKVLKPHINAPVV

Organism: Nicotiana tabacum (NCBI:txid4097)